Protein AF-A0A662VE24-F1 (afdb_monomer_lite)

Structure (mmCIF, N/CA/C/O backbone):
data_AF-A0A662VE24-F1
#
_entry.id   AF-A0A662VE24-F1
#
loop_
_atom_site.group_PDB
_atom_site.id
_atom_site.type_symbol
_atom_site.label_atom_id
_atom_site.label_alt_id
_atom_site.label_comp_id
_atom_site.label_asym_id
_atom_site.label_entity_id
_atom_site.label_seq_id
_atom_site.pdbx_PDB_ins_code
_atom_site.Cartn_x
_atom_site.Cartn_y
_atom_site.Cartn_z
_atom_site.occupancy
_atom_site.B_iso_or_equiv
_atom_site.auth_seq_id
_atom_site.auth_comp_id
_atom_site.auth_asym_id
_atom_site.auth_atom_id
_atom_site.pdbx_PDB_model_num
ATOM 1 N N . MET A 1 1 ? 1.573 -47.564 -3.928 1.00 60.94 1 MET A N 1
ATOM 2 C CA . MET A 1 1 ? 2.164 -46.253 -4.293 1.00 60.94 1 MET A CA 1
ATOM 3 C C . MET A 1 1 ? 3.132 -45.827 -3.195 1.00 60.94 1 MET A C 1
ATOM 5 O O . MET A 1 1 ? 2.788 -46.020 -2.030 1.00 60.94 1 MET A O 1
ATOM 9 N N . PRO A 1 2 ? 4.337 -45.314 -3.500 1.00 66.88 2 PRO A N 1
ATOM 10 C CA . PRO A 1 2 ? 5.289 -44.934 -2.460 1.00 66.88 2 PRO A CA 1
ATOM 11 C C . PRO A 1 2 ? 4.712 -43.759 -1.661 1.00 66.88 2 PRO A C 1
ATOM 13 O O . PRO A 1 2 ? 4.394 -42.716 -2.228 1.00 66.88 2 PRO A O 1
ATOM 16 N N . ARG A 1 3 ? 4.582 -43.920 -0.336 1.00 71.38 3 ARG A N 1
ATOM 17 C CA . ARG A 1 3 ? 3.991 -42.937 0.600 1.00 71.38 3 ARG A CA 1
ATOM 18 C C . ARG A 1 3 ? 4.562 -41.510 0.481 1.00 71.38 3 ARG A C 1
ATOM 20 O O . ARG A 1 3 ? 3.931 -40.569 0.941 1.00 71.38 3 ARG A O 1
ATOM 27 N N . LYS A 1 4 ? 5.722 -41.341 -0.162 1.00 80.44 4 LYS A N 1
ATOM 28 C CA . LYS A 1 4 ? 6.395 -40.055 -0.392 1.00 80.44 4 LYS A CA 1
ATOM 29 C C . LYS A 1 4 ? 5.818 -39.223 -1.548 1.00 80.44 4 LYS A C 1
ATOM 31 O O . LYS A 1 4 ? 6.033 -38.021 -1.554 1.00 80.44 4 LYS A O 1
ATOM 36 N N . ILE A 1 5 ? 5.107 -39.824 -2.507 1.00 89.69 5 ILE A N 1
ATOM 37 C CA . ILE A 1 5 ? 4.549 -39.114 -3.681 1.00 89.69 5 ILE A CA 1
ATOM 38 C C . ILE A 1 5 ? 3.153 -38.543 -3.411 1.00 89.69 5 ILE A C 1
ATOM 40 O O . ILE A 1 5 ? 2.764 -37.544 -4.008 1.00 89.69 5 ILE A O 1
ATOM 44 N N . LEU A 1 6 ? 2.416 -39.148 -2.479 1.00 87.25 6 LEU A N 1
ATOM 45 C CA . LEU A 1 6 ? 1.038 -38.771 -2.186 1.00 87.25 6 LEU A CA 1
ATOM 46 C C . LEU A 1 6 ? 0.886 -37.285 -1.773 1.00 87.25 6 LEU A C 1
ATOM 48 O O . LEU A 1 6 ? 0.012 -36.628 -2.333 1.00 87.25 6 LEU A O 1
ATOM 52 N N . PRO A 1 7 ? 1.752 -36.702 -0.912 1.00 90.31 7 PRO A N 1
ATOM 53 C CA . PRO A 1 7 ? 1.681 -35.275 -0.583 1.00 90.31 7 PRO A CA 1
ATOM 54 C C . PRO A 1 7 ? 1.886 -34.360 -1.797 1.00 90.31 7 PRO A C 1
ATOM 56 O O . PRO A 1 7 ? 1.199 -33.354 -1.928 1.00 90.31 7 PRO A O 1
ATOM 59 N N . TRP A 1 8 ? 2.786 -34.722 -2.716 1.00 91.50 8 TRP A N 1
ATOM 60 C CA . TRP A 1 8 ? 3.060 -33.924 -3.913 1.00 91.50 8 TRP A CA 1
ATOM 61 C C . TRP A 1 8 ? 1.890 -33.912 -4.888 1.00 91.50 8 TRP A C 1
ATOM 63 O O . TRP A 1 8 ? 1.631 -32.881 -5.488 1.00 91.50 8 TRP A O 1
ATOM 73 N N . ILE A 1 9 ? 1.149 -35.016 -5.011 1.00 93.19 9 ILE A N 1
ATOM 74 C CA . ILE A 1 9 ? -0.057 -35.072 -5.850 1.00 93.19 9 ILE A CA 1
ATOM 75 C C . ILE A 1 9 ? -1.154 -34.166 -5.278 1.00 93.19 9 ILE A C 1
ATOM 77 O O . ILE A 1 9 ? -1.804 -33.447 -6.032 1.00 93.19 9 ILE A O 1
ATOM 81 N N . PHE A 1 10 ? -1.330 -34.148 -3.953 1.00 93.12 10 PHE A N 1
ATOM 82 C CA . PHE A 1 10 ? -2.288 -33.248 -3.302 1.00 93.12 10 PHE A CA 1
ATOM 83 C C . PHE A 1 10 ? -1.869 -31.773 -3.377 1.00 93.12 10 PHE A C 1
ATOM 85 O O . PHE A 1 10 ? -2.725 -30.900 -3.493 1.00 93.12 10 PHE A O 1
ATOM 92 N N . LEU A 1 11 ? -0.565 -31.487 -3.350 1.00 94.94 11 LEU A N 1
ATOM 93 C CA . LEU A 1 11 ? -0.030 -30.132 -3.508 1.00 94.94 11 LEU A CA 1
ATOM 94 C C . LEU A 1 11 ? 0.031 -29.672 -4.970 1.00 94.94 11 LEU A C 1
ATOM 96 O O . LEU A 1 11 ? 0.005 -28.470 -5.219 1.00 94.94 11 LEU A O 1
ATOM 100 N N . ALA A 1 12 ? 0.101 -30.594 -5.934 1.00 95.06 12 ALA A N 1
ATOM 101 C CA . ALA A 1 12 ? 0.263 -30.294 -7.354 1.00 95.06 12 ALA A CA 1
ATOM 102 C C . ALA A 1 12 ? -0.729 -29.248 -7.898 1.00 95.06 12 ALA A C 1
ATOM 104 O O . ALA A 1 12 ? -0.253 -28.299 -8.520 1.00 95.06 12 ALA A O 1
ATOM 105 N N . PRO A 1 13 ? -2.058 -29.329 -7.663 1.00 95.12 13 PRO A N 1
ATOM 106 C CA . PRO A 1 13 ? -2.984 -28.316 -8.173 1.00 95.12 13 PRO A CA 1
ATOM 107 C C . PRO A 1 13 ? -2.734 -26.926 -7.568 1.00 95.12 13 PRO A C 1
ATOM 109 O O . PRO A 1 13 ? -2.766 -25.933 -8.291 1.00 95.12 13 PRO A O 1
ATOM 112 N N . LEU A 1 14 ? -2.410 -26.841 -6.273 1.00 96.06 14 LEU A N 1
ATOM 113 C CA . LEU A 1 14 ? -2.065 -25.575 -5.617 1.00 96.06 14 LEU A CA 1
ATOM 114 C C . LEU A 1 14 ? -0.764 -24.992 -6.182 1.00 96.06 14 LEU A C 1
ATOM 116 O O . LEU A 1 14 ? -0.716 -23.819 -6.548 1.00 96.06 14 LEU A O 1
ATOM 120 N N . LEU A 1 15 ? 0.286 -25.812 -6.276 1.00 95.88 15 LEU A N 1
ATOM 121 C CA . LEU A 1 15 ? 1.583 -25.395 -6.809 1.00 95.88 15 LEU A CA 1
ATOM 122 C C . LEU A 1 15 ? 1.472 -24.962 -8.270 1.00 95.88 15 LEU A C 1
ATOM 124 O O . LEU A 1 15 ? 2.090 -23.974 -8.655 1.00 95.88 15 LEU A O 1
ATOM 128 N N . PHE A 1 16 ? 0.651 -25.650 -9.062 1.00 96.44 16 PHE A N 1
ATOM 129 C CA . PHE A 1 16 ? 0.359 -25.264 -10.436 1.00 96.44 16 PHE A CA 1
ATOM 130 C C . PHE A 1 16 ? -0.297 -23.880 -10.507 1.00 96.44 16 PHE A C 1
ATOM 132 O O . PHE A 1 16 ? 0.141 -23.048 -11.296 1.00 96.44 16 PHE A O 1
ATOM 139 N N . MET A 1 17 ? -1.288 -23.590 -9.653 1.00 96.69 17 MET A N 1
ATOM 140 C CA . MET A 1 17 ? -1.915 -22.263 -9.614 1.00 96.69 17 MET A CA 1
ATOM 141 C C . MET A 1 17 ? -0.937 -21.166 -9.181 1.00 96.69 17 MET A C 1
ATOM 143 O O . MET A 1 17 ? -0.909 -20.105 -9.801 1.00 96.69 17 MET A O 1
ATOM 147 N N . ILE A 1 18 ? -0.111 -21.418 -8.160 1.00 96.31 18 ILE A N 1
ATOM 148 C CA . ILE A 1 18 ? 0.925 -20.470 -7.718 1.00 96.31 18 ILE A CA 1
ATOM 149 C C . ILE A 1 18 ? 1.933 -20.226 -8.846 1.00 96.31 18 ILE A C 1
ATOM 151 O O . ILE A 1 18 ? 2.308 -19.089 -9.126 1.00 96.31 18 ILE A O 1
ATOM 155 N N . LEU A 1 19 ? 2.361 -21.279 -9.536 1.00 96.69 19 LEU A N 1
ATOM 156 C CA . LEU A 1 19 ? 3.290 -21.143 -10.646 1.00 96.69 19 LEU A CA 1
ATOM 157 C C . LEU A 1 19 ? 2.673 -20.305 -11.773 1.00 96.69 19 LEU A C 1
ATOM 159 O O . LEU A 1 19 ? 3.270 -19.320 -12.199 1.00 96.69 19 LEU A O 1
ATOM 163 N N . LEU A 1 20 ? 1.465 -20.662 -12.212 1.00 96.19 20 LEU A N 1
ATOM 164 C CA . LEU A 1 20 ? 0.817 -20.074 -13.381 1.00 96.19 20 LEU A CA 1
ATOM 165 C C . LEU A 1 20 ? 0.349 -18.630 -13.156 1.00 96.19 20 LEU A C 1
ATOM 167 O O . LEU A 1 20 ? 0.507 -17.799 -14.044 1.00 96.19 20 LEU A O 1
ATOM 171 N N . PHE A 1 21 ? -0.227 -18.321 -11.992 1.00 96.00 21 PHE A N 1
ATOM 172 C CA . PHE A 1 21 ? -0.862 -17.021 -11.738 1.00 96.00 21 PHE A CA 1
ATOM 173 C C . PHE A 1 21 ? -0.055 -16.089 -10.836 1.00 96.00 21 PHE A C 1
ATOM 175 O O . PHE A 1 21 ? -0.398 -14.915 -10.730 1.00 96.00 21 PHE A O 1
ATOM 182 N N . TRP A 1 22 ? 1.001 -16.576 -10.185 1.00 94.50 22 TRP A N 1
ATOM 183 C CA . TRP A 1 22 ? 1.867 -15.748 -9.344 1.00 94.50 22 TRP A CA 1
ATOM 184 C C . TRP A 1 22 ? 3.281 -15.665 -9.910 1.00 94.50 22 TRP A C 1
ATOM 186 O O . TRP A 1 22 ? 3.748 -14.575 -10.234 1.00 94.50 22 TRP A O 1
ATOM 196 N N . LEU A 1 23 ? 3.957 -16.801 -10.087 1.00 96.12 23 LEU A N 1
ATOM 197 C CA . LEU A 1 23 ? 5.364 -16.799 -10.494 1.00 96.12 23 LEU A CA 1
ATOM 198 C C . LEU A 1 23 ? 5.558 -16.414 -11.961 1.00 96.12 23 LEU A C 1
ATOM 200 O O . LEU A 1 23 ? 6.458 -15.634 -12.258 1.00 96.12 23 LEU A O 1
ATOM 204 N N . VAL A 1 24 ? 4.716 -16.911 -12.870 1.00 94.88 24 VAL A N 1
ATOM 205 C CA . VAL A 1 24 ? 4.797 -16.55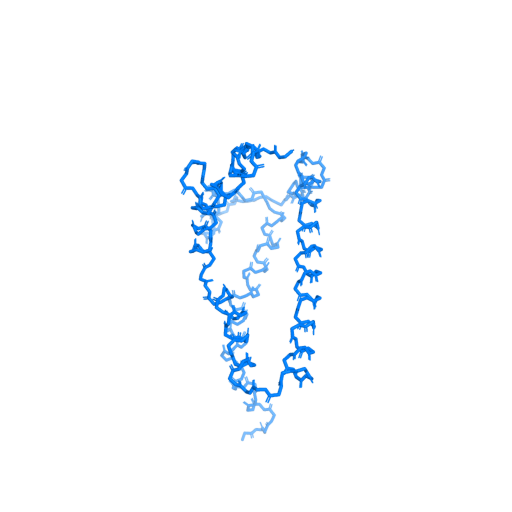8 -14.295 1.00 94.88 24 VAL A CA 1
ATOM 206 C C . VAL A 1 24 ? 4.588 -15.052 -14.515 1.00 94.88 24 VAL A C 1
ATOM 208 O O . VAL A 1 24 ? 5.443 -14.452 -15.166 1.00 94.88 24 VAL A O 1
ATOM 211 N N . PRO A 1 25 ? 3.556 -14.388 -13.950 1.00 94.06 25 PRO A N 1
ATOM 212 C CA . PRO A 1 25 ? 3.415 -12.937 -14.068 1.00 94.06 25 PRO A CA 1
ATOM 213 C C . PRO A 1 25 ? 4.593 -12.159 -13.485 1.00 94.06 25 PRO A C 1
ATOM 215 O O . PRO A 1 25 ? 5.031 -11.194 -14.100 1.00 94.06 25 PRO A O 1
ATOM 218 N N . VAL A 1 26 ? 5.149 -12.584 -12.345 1.00 95.62 26 VAL A N 1
ATOM 219 C CA . VAL A 1 26 ? 6.337 -11.941 -11.754 1.00 95.62 26 VAL A CA 1
ATOM 220 C C . VAL A 1 26 ? 7.568 -12.118 -12.646 1.00 95.62 26 VAL A C 1
ATOM 222 O O . VAL A 1 26 ? 8.315 -11.172 -12.872 1.00 95.62 26 VAL A O 1
ATOM 225 N N . GLY A 1 27 ? 7.779 -13.309 -13.204 1.00 94.38 27 GLY A N 1
ATOM 226 C CA . GLY A 1 27 ? 8.855 -13.541 -14.166 1.00 94.38 27 GLY A CA 1
ATOM 227 C C . GLY A 1 27 ? 8.694 -12.678 -15.420 1.00 94.38 27 GLY A C 1
ATOM 228 O O . GLY A 1 27 ? 9.666 -12.098 -15.900 1.00 94.38 27 GLY A O 1
ATOM 229 N N . LEU A 1 28 ? 7.458 -12.530 -15.907 1.00 90.69 28 LEU A N 1
ATOM 230 C CA . LEU A 1 28 ? 7.130 -11.670 -17.039 1.00 90.69 28 LEU A CA 1
ATOM 231 C C . LEU A 1 28 ? 7.399 -10.193 -16.726 1.00 90.69 28 LEU A C 1
ATOM 233 O O . LEU A 1 28 ? 7.994 -9.512 -17.551 1.00 90.69 28 LEU A O 1
ATOM 237 N N . THR A 1 29 ? 7.004 -9.681 -15.557 1.00 91.00 29 THR A N 1
ATOM 238 C CA . THR A 1 29 ? 7.258 -8.276 -15.195 1.00 91.00 29 THR A CA 1
ATOM 239 C C . THR A 1 29 ? 8.747 -7.991 -15.054 1.00 91.00 29 THR A C 1
ATOM 241 O O . THR A 1 29 ? 9.216 -6.960 -15.533 1.00 91.00 29 THR A O 1
ATOM 244 N N . VAL A 1 30 ? 9.507 -8.923 -14.473 1.00 92.44 30 VAL A N 1
ATOM 245 C CA . VAL A 1 30 ? 10.971 -8.839 -14.415 1.00 92.44 30 VAL A CA 1
ATOM 246 C C . VAL A 1 30 ? 11.545 -8.817 -15.827 1.00 92.44 30 VAL A C 1
ATOM 248 O O . VAL A 1 30 ? 12.310 -7.914 -16.144 1.00 92.44 30 VAL A O 1
ATOM 251 N N . PHE A 1 31 ? 11.141 -9.739 -16.703 1.00 90.94 31 PHE A N 1
ATOM 252 C CA . PHE A 1 31 ? 11.591 -9.759 -18.096 1.00 90.94 31 PHE A CA 1
ATOM 253 C C . PHE A 1 31 ? 11.287 -8.440 -18.817 1.00 90.94 31 PHE A C 1
ATOM 255 O O . PHE A 1 31 ? 12.184 -7.833 -19.398 1.00 90.94 31 PHE A O 1
ATOM 262 N N . LEU A 1 32 ? 10.046 -7.957 -18.717 1.00 89.38 32 LEU A N 1
ATOM 263 C CA . LEU A 1 32 ? 9.603 -6.724 -19.362 1.00 89.38 32 LEU A CA 1
ATOM 264 C C . LEU A 1 32 ? 10.344 -5.491 -18.837 1.00 89.38 32 LEU A C 1
ATOM 266 O O . LEU A 1 32 ? 10.572 -4.562 -19.608 1.00 89.38 32 LEU A O 1
ATOM 270 N N . SER A 1 33 ? 10.777 -5.486 -17.572 1.00 90.06 33 SER A N 1
ATOM 271 C CA . SER A 1 33 ? 11.557 -4.375 -17.011 1.00 90.06 33 SER A CA 1
ATOM 272 C C . SER A 1 33 ? 12.888 -4.139 -17.740 1.00 90.06 33 SER A C 1
ATOM 274 O O . SER A 1 33 ? 13.351 -3.000 -17.800 1.00 90.06 33 SER A O 1
ATOM 276 N N . PHE A 1 34 ? 13.453 -5.178 -18.368 1.00 91.50 34 PHE A N 1
ATOM 277 C CA . PHE A 1 34 ? 14.654 -5.101 -19.207 1.00 91.50 34 PHE A CA 1
ATOM 278 C C . PHE A 1 34 ? 14.348 -4.839 -20.690 1.00 91.50 34 PHE A C 1
ATOM 280 O O . PHE A 1 34 ? 15.225 -5.012 -21.535 1.00 91.50 34 PHE A O 1
ATOM 287 N N . THR A 1 35 ? 13.116 -4.457 -21.038 1.00 89.69 35 THR A N 1
ATOM 288 C CA . THR A 1 35 ? 12.689 -4.216 -22.426 1.00 89.69 35 THR A CA 1
ATOM 289 C C . THR A 1 35 ? 12.026 -2.851 -22.602 1.00 89.69 35 THR A C 1
ATOM 291 O O . THR A 1 35 ? 11.528 -2.263 -21.647 1.00 89.69 35 THR A O 1
ATOM 294 N N . ASP A 1 36 ? 11.977 -2.348 -23.834 1.00 87.38 36 ASP A N 1
ATOM 295 C CA . ASP A 1 36 ? 11.310 -1.088 -24.210 1.00 87.38 36 ASP A CA 1
ATOM 296 C C . ASP A 1 36 ? 9.807 -1.256 -24.535 1.00 87.38 36 ASP A C 1
ATOM 298 O O . ASP A 1 36 ? 9.201 -0.447 -25.251 1.00 87.38 36 ASP A O 1
ATOM 302 N N . VAL A 1 37 ? 9.173 -2.313 -24.011 1.00 84.62 37 VAL A N 1
ATOM 303 C CA . VAL A 1 37 ? 7.776 -2.641 -24.316 1.00 84.62 37 VAL A CA 1
ATOM 304 C C . VAL A 1 37 ? 6.837 -1.556 -23.793 1.00 84.62 37 VAL A C 1
ATOM 306 O O . VAL A 1 37 ? 6.577 -1.421 -22.602 1.00 84.62 37 VAL A O 1
ATOM 309 N N . THR A 1 38 ? 6.252 -0.809 -24.726 1.00 82.44 38 THR A N 1
ATOM 310 C CA . THR A 1 38 ? 5.148 0.118 -24.452 1.00 82.44 38 THR A CA 1
ATOM 311 C C . THR A 1 38 ? 3.805 -0.606 -24.564 1.00 82.44 38 THR A C 1
ATOM 313 O O . THR A 1 38 ? 3.683 -1.568 -25.322 1.00 82.44 38 THR A O 1
ATOM 316 N N . TYR A 1 39 ? 2.752 -0.090 -23.919 1.00 78.06 39 TYR A N 1
ATOM 317 C CA . TYR A 1 39 ? 1.374 -0.603 -24.035 1.00 78.06 39 TYR A CA 1
ATOM 318 C C . TYR A 1 39 ? 0.944 -0.909 -25.485 1.00 78.06 39 TYR A C 1
ATOM 320 O O . TYR A 1 39 ? 0.361 -1.953 -25.764 1.00 78.06 39 TYR A O 1
ATOM 328 N N . LYS A 1 40 ? 1.307 -0.036 -26.437 1.00 77.00 40 LYS A N 1
ATOM 329 C CA . LYS A 1 40 ? 0.983 -0.192 -27.868 1.00 77.00 40 LYS A CA 1
ATOM 330 C C . LYS A 1 40 ? 1.641 -1.415 -28.522 1.00 77.00 40 LYS A C 1
ATOM 332 O O . LYS A 1 40 ? 1.076 -1.989 -29.448 1.00 77.00 40 LYS A O 1
ATOM 337 N N . ASN A 1 41 ? 2.819 -1.812 -28.044 1.00 78.12 41 ASN A N 1
ATOM 338 C CA . ASN A 1 41 ? 3.592 -2.928 -28.588 1.00 78.12 41 ASN A CA 1
ATOM 339 C C . ASN A 1 41 ? 3.460 -4.199 -27.738 1.00 78.12 41 ASN A C 1
ATOM 341 O O . ASN A 1 41 ? 3.763 -5.282 -28.229 1.00 78.12 41 ASN A O 1
ATOM 345 N N . PHE A 1 42 ? 2.928 -4.096 -26.515 1.00 81.00 42 PHE A N 1
ATOM 346 C CA . PHE A 1 42 ? 2.669 -5.235 -25.634 1.00 81.00 42 PHE A CA 1
ATOM 347 C C . PHE A 1 42 ? 1.771 -6.287 -26.296 1.00 81.00 42 PHE A C 1
ATOM 349 O O . PHE A 1 42 ? 2.064 -7.476 -26.246 1.00 81.00 42 PHE A O 1
ATOM 356 N N . VAL A 1 43 ? 0.720 -5.858 -27.003 1.00 80.56 43 VAL A N 1
ATOM 357 C CA . VAL A 1 43 ? -0.163 -6.784 -27.732 1.00 80.56 43 VAL A CA 1
ATOM 358 C C . VAL A 1 43 ? 0.605 -7.532 -28.826 1.00 80.56 43 VAL A C 1
ATOM 360 O O . VAL A 1 43 ? 0.420 -8.734 -28.982 1.00 80.56 43 VAL A O 1
ATOM 363 N N . LYS A 1 44 ? 1.511 -6.864 -29.551 1.00 80.25 44 LYS A N 1
ATOM 364 C CA . LYS A 1 44 ? 2.345 -7.500 -30.587 1.00 80.25 44 LYS A CA 1
ATOM 365 C C . LYS A 1 44 ? 3.350 -8.488 -29.990 1.00 80.25 44 LYS A C 1
ATOM 367 O O . LYS A 1 44 ? 3.586 -9.535 -30.582 1.00 80.25 44 LYS A O 1
ATOM 372 N N . PHE A 1 45 ? 3.885 -8.175 -28.811 1.00 80.69 45 PHE A N 1
ATOM 373 C CA . PHE A 1 45 ? 4.744 -9.071 -28.038 1.00 80.69 45 PHE A CA 1
ATOM 374 C C . PHE A 1 45 ? 4.002 -10.348 -27.614 1.00 80.69 45 PHE A C 1
ATOM 376 O O . PHE A 1 45 ? 4.487 -11.445 -27.870 1.00 80.69 45 PHE A O 1
ATOM 383 N N . VAL A 1 46 ? 2.789 -10.223 -27.060 1.00 81.38 46 VAL A N 1
ATOM 384 C CA . VAL A 1 46 ? 1.967 -11.382 -26.656 1.00 81.38 46 VAL A CA 1
ATOM 385 C C . VAL A 1 46 ? 1.606 -12.274 -27.850 1.00 81.38 46 VAL A C 1
ATOM 387 O O . VAL A 1 46 ? 1.545 -13.491 -27.708 1.00 81.38 46 VAL A O 1
ATOM 390 N N . HIS A 1 47 ? 1.413 -11.687 -29.033 1.00 81.44 47 HIS A N 1
ATOM 391 C CA . HIS A 1 47 ? 1.124 -12.426 -30.268 1.00 81.44 47 HIS A CA 1
ATOM 392 C C . HIS A 1 47 ? 2.380 -12.942 -31.001 1.00 81.44 47 HIS A C 1
ATOM 394 O O . HIS A 1 47 ? 2.251 -13.491 -32.091 1.00 81.44 47 HIS A O 1
ATOM 400 N N . GLY A 1 48 ? 3.582 -12.785 -30.432 1.00 76.12 48 GLY A N 1
ATOM 401 C CA . GLY A 1 48 ? 4.813 -13.369 -30.978 1.00 76.12 48 GLY A CA 1
ATOM 402 C C . GLY A 1 48 ? 5.358 -12.687 -32.236 1.00 76.12 48 GLY A C 1
ATOM 403 O O . GLY A 1 48 ? 6.062 -13.321 -33.015 1.00 76.12 48 GLY A O 1
ATOM 404 N N . VAL A 1 49 ? 5.040 -11.409 -32.463 1.00 77.19 49 VAL A N 1
ATOM 405 C CA . VAL A 1 49 ? 5.546 -10.666 -33.627 1.00 77.19 49 VAL A CA 1
ATOM 406 C C . VAL A 1 49 ? 7.034 -10.339 -33.437 1.00 77.19 49 VAL A C 1
ATOM 408 O O . VAL A 1 49 ? 7.413 -9.691 -32.453 1.00 77.19 49 VAL A O 1
ATOM 411 N N . GLU A 1 50 ? 7.873 -10.764 -34.386 1.00 67.44 50 GLU A N 1
ATOM 412 C CA . GLU A 1 50 ? 9.313 -10.477 -34.401 1.00 67.44 50 GLU A CA 1
ATOM 413 C C . GLU A 1 50 ? 9.587 -8.961 -34.457 1.00 67.44 50 GLU A C 1
ATOM 415 O O . GLU A 1 50 ? 8.907 -8.209 -35.155 1.00 67.44 50 GLU A O 1
ATOM 420 N N . GLY A 1 51 ? 10.575 -8.493 -33.684 1.00 69.94 51 GLY A N 1
ATOM 421 C CA . GLY A 1 51 ? 10.918 -7.066 -33.581 1.00 69.94 51 GLY A CA 1
ATOM 422 C C . GLY A 1 51 ? 9.990 -6.232 -32.685 1.00 69.94 51 GLY A C 1
ATOM 423 O O . GLY A 1 51 ? 10.006 -5.005 -32.761 1.00 69.94 51 GLY A O 1
ATOM 424 N N . SER A 1 52 ? 9.175 -6.867 -31.837 1.00 72.69 52 SER A N 1
ATOM 425 C CA . SER A 1 52 ? 8.236 -6.178 -30.934 1.00 72.69 52 SER A CA 1
ATOM 426 C C . SER A 1 52 ? 8.887 -5.456 -29.746 1.00 72.69 52 SER A C 1
ATOM 428 O O . SER A 1 52 ? 8.237 -4.589 -29.158 1.00 72.69 52 SER A O 1
ATOM 430 N N . PHE A 1 53 ? 10.138 -5.782 -29.403 1.00 79.56 53 PHE A N 1
ATOM 431 C CA . PHE A 1 53 ? 10.869 -5.189 -28.281 1.00 79.56 53 PHE A CA 1
ATOM 432 C C . PHE A 1 53 ? 12.390 -5.220 -28.478 1.00 79.56 53 PHE A C 1
ATOM 434 O O . PHE A 1 53 ? 12.926 -6.001 -29.267 1.00 79.56 53 PHE A O 1
ATOM 441 N N . ARG A 1 54 ? 13.088 -4.383 -27.713 1.00 85.31 54 ARG A N 1
ATOM 442 C CA . ARG A 1 54 ? 14.545 -4.310 -27.592 1.00 85.31 54 ARG A CA 1
ATOM 443 C C . ARG A 1 54 ? 14.932 -4.392 -26.122 1.00 85.31 54 ARG A C 1
ATOM 445 O O . ARG A 1 54 ? 14.244 -3.842 -25.265 1.00 85.31 54 ARG A O 1
ATOM 452 N N . TYR A 1 55 ? 16.055 -5.047 -25.835 1.00 87.25 55 TYR A N 1
ATOM 453 C CA . TYR A 1 55 ? 16.616 -5.052 -24.487 1.00 87.25 55 TYR A CA 1
ATOM 454 C C . TYR A 1 55 ? 17.186 -3.675 -24.148 1.00 87.25 55 TYR A C 1
ATOM 456 O O . TYR A 1 55 ? 17.998 -3.138 -24.904 1.00 87.25 55 TYR A O 1
ATOM 464 N N . THR A 1 56 ? 16.769 -3.112 -23.017 1.00 88.00 56 THR A N 1
ATOM 465 C CA . THR A 1 56 ? 17.262 -1.828 -22.521 1.00 88.00 56 THR A CA 1
ATOM 466 C C . THR A 1 56 ? 17.307 -1.788 -20.994 1.00 88.00 56 THR A C 1
ATOM 468 O O . THR A 1 56 ? 16.562 -2.479 -20.302 1.00 88.00 56 THR A O 1
ATOM 471 N N . LEU A 1 57 ? 18.191 -0.941 -20.471 1.00 89.25 57 LEU A N 1
ATOM 472 C CA . LEU A 1 57 ? 18.281 -0.570 -19.056 1.00 89.25 57 LEU A CA 1
ATOM 473 C C . LEU A 1 57 ? 17.701 0.832 -18.797 1.00 89.25 57 LEU A C 1
ATOM 475 O O . LEU A 1 57 ? 17.769 1.329 -17.671 1.00 89.25 57 LEU A O 1
ATOM 479 N N . ASP A 1 58 ? 17.114 1.466 -19.817 1.00 88.12 58 ASP A N 1
ATOM 480 C CA . ASP A 1 58 ? 16.578 2.827 -19.728 1.00 88.12 58 ASP A CA 1
ATOM 481 C C . ASP A 1 58 ? 15.480 2.945 -18.667 1.00 88.12 58 ASP A C 1
ATOM 483 O O . ASP A 1 58 ? 15.433 3.942 -17.954 1.00 88.12 58 ASP A O 1
ATOM 487 N N . ASN A 1 59 ? 14.660 1.906 -18.473 1.00 87.94 59 ASN A N 1
ATOM 488 C CA . ASN A 1 59 ? 13.641 1.876 -17.417 1.00 87.94 59 ASN A CA 1
ATOM 489 C C . ASN A 1 59 ? 14.255 2.082 -16.024 1.00 87.94 59 ASN A C 1
ATOM 491 O O . ASN A 1 59 ? 13.775 2.902 -15.244 1.00 87.94 59 ASN A O 1
ATOM 495 N N . PHE A 1 60 ? 15.356 1.389 -15.724 1.00 89.19 60 PHE A N 1
ATOM 496 C CA . PHE A 1 60 ? 16.053 1.528 -14.445 1.00 89.19 60 PHE A CA 1
ATOM 497 C C . PHE A 1 60 ? 16.737 2.888 -14.321 1.00 89.19 60 PHE A C 1
ATOM 499 O O . PHE A 1 60 ? 16.684 3.506 -13.260 1.00 89.19 60 PHE A O 1
ATOM 506 N N . ARG A 1 61 ? 17.344 3.386 -15.406 1.00 88.56 61 ARG A N 1
ATOM 507 C CA . ARG A 1 61 ? 17.980 4.710 -15.422 1.00 88.56 61 ARG A CA 1
ATOM 508 C C . ARG A 1 61 ? 16.965 5.830 -15.184 1.00 88.56 61 ARG A C 1
ATOM 510 O O . ARG A 1 61 ? 17.244 6.746 -14.413 1.00 88.56 61 ARG A O 1
ATOM 517 N N . ASN A 1 62 ? 15.789 5.729 -15.797 1.00 86.81 62 ASN A N 1
ATOM 518 C CA . ASN A 1 62 ? 14.704 6.689 -15.631 1.00 86.81 62 ASN A CA 1
ATOM 519 C C . ASN A 1 62 ? 14.197 6.706 -14.185 1.00 86.81 62 ASN A C 1
ATOM 521 O O . ASN A 1 62 ? 14.069 7.779 -13.606 1.00 86.81 62 ASN A O 1
ATOM 525 N N . VAL A 1 63 ? 14.005 5.537 -13.568 1.00 86.81 63 VAL A N 1
ATOM 526 C CA . VAL A 1 63 ? 13.564 5.442 -12.166 1.00 86.81 63 VAL A CA 1
ATOM 527 C C . VAL A 1 63 ? 14.631 5.941 -11.186 1.00 86.81 63 VAL A C 1
ATOM 529 O O . VAL A 1 63 ? 14.302 6.624 -10.223 1.00 86.81 63 VAL A O 1
ATOM 532 N N . LEU A 1 64 ? 15.906 5.610 -11.403 1.00 85.38 64 LEU A N 1
ATOM 533 C CA . LEU A 1 64 ? 16.974 5.925 -10.446 1.00 85.38 64 LEU A CA 1
ATOM 534 C C . LEU A 1 64 ? 17.515 7.355 -10.559 1.00 85.38 64 LEU A C 1
ATOM 536 O O . LEU A 1 64 ? 18.079 7.856 -9.589 1.00 85.38 64 LEU A O 1
ATOM 540 N N . GLY A 1 65 ? 17.382 8.012 -11.713 1.00 80.56 65 GLY A N 1
ATOM 541 C CA . GLY A 1 65 ? 17.932 9.360 -11.894 1.00 80.56 65 GLY A CA 1
ATOM 542 C C . GLY A 1 65 ? 17.279 10.224 -12.969 1.00 80.56 65 GLY A C 1
ATOM 543 O O . GLY A 1 65 ? 17.728 11.350 -13.163 1.00 80.56 65 GLY A O 1
ATOM 544 N N . GLY A 1 66 ? 16.265 9.727 -13.679 1.00 79.56 66 GLY A N 1
ATOM 545 C CA . GLY A 1 66 ? 15.559 10.497 -14.707 1.00 79.56 66 GLY A CA 1
ATOM 546 C C . GLY A 1 66 ? 14.305 11.206 -14.198 1.00 79.56 66 GLY A C 1
ATOM 547 O O . GLY A 1 66 ? 13.977 12.279 -14.697 1.00 79.56 66 GLY A O 1
ATOM 548 N N . ASP A 1 67 ? 13.612 10.630 -13.215 1.00 85.62 67 ASP A N 1
ATOM 549 C CA . ASP A 1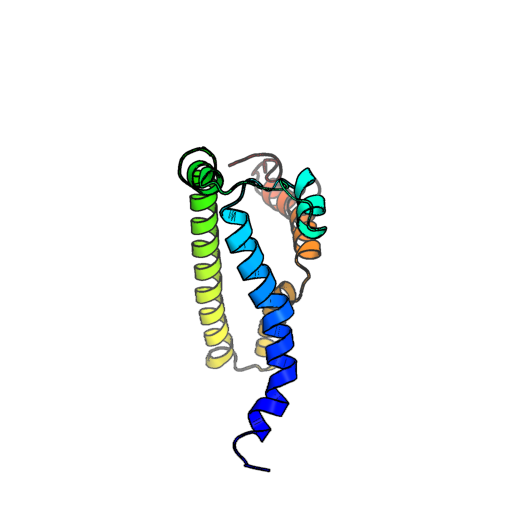 67 ? 12.327 11.137 -12.737 1.00 85.62 67 ASP A CA 1
ATOM 550 C C . ASP A 1 67 ? 12.478 11.945 -11.425 1.00 85.62 67 ASP A C 1
ATOM 552 O O . ASP A 1 67 ? 12.831 11.378 -10.382 1.00 85.62 67 ASP A O 1
ATOM 556 N N . PRO A 1 68 ? 12.201 13.266 -11.443 1.00 87.69 68 PRO A N 1
ATOM 557 C CA . PRO A 1 68 ? 12.333 14.128 -10.270 1.00 87.69 68 PRO A CA 1
ATOM 558 C C . PRO A 1 68 ? 11.316 13.820 -9.160 1.00 87.69 68 PRO A C 1
ATOM 560 O O . PRO A 1 68 ? 11.528 14.237 -8.022 1.00 87.69 68 PRO A O 1
ATOM 563 N N . TYR A 1 69 ? 10.232 13.095 -9.450 1.00 89.19 69 TYR A N 1
ATOM 564 C CA . TYR A 1 69 ? 9.193 12.774 -8.470 1.00 89.19 69 TYR A CA 1
ATOM 565 C C . TYR A 1 69 ? 9.524 11.541 -7.627 1.00 89.19 69 TYR A C 1
ATOM 567 O O . TYR A 1 69 ? 8.983 11.390 -6.531 1.00 89.19 69 TYR A O 1
ATOM 575 N N . ILE A 1 70 ? 10.425 10.666 -8.085 1.00 90.81 70 ILE A N 1
ATOM 576 C CA . ILE A 1 70 ? 10.744 9.406 -7.393 1.00 90.81 70 ILE A CA 1
ATOM 577 C C . ILE A 1 70 ? 11.213 9.624 -5.945 1.00 90.81 70 ILE A C 1
ATOM 579 O O . ILE A 1 70 ? 10.696 8.935 -5.061 1.00 90.81 70 ILE A O 1
ATOM 583 N N . PRO A 1 71 ? 12.111 10.581 -5.633 1.00 90.00 71 PRO A N 1
ATOM 584 C CA . PRO A 1 71 ? 12.503 10.846 -4.249 1.00 90.00 71 PRO A CA 1
ATOM 585 C C . PRO A 1 71 ? 11.340 11.330 -3.369 1.00 90.00 71 PRO A C 1
ATOM 587 O O . PRO A 1 71 ? 11.232 10.919 -2.212 1.00 90.00 71 PRO A O 1
ATOM 590 N N . GLU A 1 72 ? 10.450 12.175 -3.906 1.00 90.94 72 GLU A N 1
ATOM 591 C CA . GLU A 1 72 ? 9.261 12.663 -3.190 1.00 90.94 72 GLU A CA 1
ATOM 592 C C . GLU A 1 72 ? 8.297 11.503 -2.904 1.00 90.94 72 GLU A C 1
ATOM 594 O O . GLU A 1 72 ? 7.890 11.304 -1.758 1.00 90.94 72 GLU A O 1
ATOM 599 N N . ILE A 1 73 ? 8.011 10.674 -3.912 1.00 92.12 73 ILE A N 1
ATOM 600 C CA . ILE A 1 73 ? 7.158 9.485 -3.788 1.00 92.12 73 ILE A CA 1
ATOM 601 C C . ILE A 1 73 ? 7.749 8.497 -2.778 1.00 92.12 73 ILE A C 1
ATOM 603 O O . ILE A 1 73 ? 7.022 7.984 -1.925 1.00 92.12 73 ILE A O 1
ATOM 607 N N . ALA A 1 74 ? 9.059 8.246 -2.823 1.00 92.38 74 ALA A N 1
ATOM 608 C CA . ALA A 1 74 ? 9.736 7.359 -1.881 1.00 92.38 74 ALA A CA 1
ATOM 609 C C . ALA A 1 74 ? 9.625 7.880 -0.442 1.00 92.38 74 ALA A C 1
ATOM 611 O O . ALA A 1 74 ? 9.300 7.113 0.465 1.00 92.38 74 ALA A O 1
ATOM 612 N N . LYS A 1 75 ? 9.815 9.189 -0.226 1.00 94.19 75 LYS A N 1
ATOM 613 C CA . LYS A 1 75 ? 9.650 9.822 1.090 1.00 94.19 75 LYS A CA 1
ATOM 614 C C . LYS A 1 75 ? 8.217 9.695 1.604 1.00 94.19 75 LYS A C 1
ATOM 616 O O . LYS A 1 75 ? 8.025 9.299 2.751 1.00 94.19 75 LYS A O 1
ATOM 621 N N . ILE A 1 76 ? 7.221 10.000 0.769 1.00 94.12 76 ILE A N 1
ATOM 622 C CA . ILE A 1 76 ? 5.800 9.871 1.125 1.00 94.12 76 ILE A CA 1
ATOM 623 C C . ILE A 1 76 ? 5.467 8.413 1.452 1.00 94.12 76 ILE A C 1
ATOM 625 O O . ILE A 1 76 ? 4.814 8.145 2.455 1.00 94.12 76 ILE A O 1
ATOM 629 N N . THR A 1 77 ? 5.962 7.467 0.655 1.00 95.06 77 THR A N 1
ATOM 630 C CA . THR A 1 77 ? 5.736 6.031 0.858 1.00 95.06 77 THR A CA 1
ATOM 631 C C . THR A 1 77 ? 6.362 5.545 2.163 1.00 95.06 77 THR A C 1
ATOM 633 O O . THR A 1 77 ? 5.708 4.844 2.931 1.00 95.06 77 THR A O 1
ATOM 636 N N . LEU A 1 78 ? 7.603 5.941 2.459 1.00 96.56 78 LEU A N 1
ATOM 637 C CA . LEU A 1 78 ? 8.279 5.591 3.711 1.00 96.56 78 LEU A CA 1
ATOM 638 C C . LEU A 1 78 ? 7.579 6.199 4.926 1.00 96.56 78 LEU A C 1
ATOM 640 O O . LEU A 1 78 ? 7.388 5.503 5.922 1.00 96.56 78 LEU A O 1
ATOM 644 N N . LEU A 1 79 ? 7.160 7.465 4.836 1.00 96.12 79 LEU A N 1
ATOM 645 C CA . LEU A 1 79 ? 6.374 8.117 5.881 1.00 96.12 79 LEU A CA 1
ATOM 646 C C . LEU A 1 79 ? 5.052 7.375 6.098 1.00 96.12 79 LEU A C 1
ATOM 648 O O . LEU A 1 79 ? 4.724 7.030 7.227 1.00 96.12 79 LEU A O 1
ATOM 652 N N . TYR A 1 80 ? 4.331 7.069 5.020 1.00 94.69 80 TYR A N 1
ATOM 653 C CA . TYR A 1 80 ? 3.079 6.324 5.070 1.00 94.69 80 TYR A CA 1
ATOM 654 C C . TYR A 1 80 ? 3.264 4.956 5.736 1.00 94.69 80 TYR A C 1
ATOM 656 O O . TYR A 1 80 ? 2.568 4.652 6.703 1.00 94.69 80 TYR A O 1
ATOM 664 N N . ILE A 1 81 ? 4.235 4.154 5.284 1.00 96.56 81 ILE A N 1
ATOM 665 C CA . ILE A 1 81 ? 4.530 2.837 5.865 1.00 96.56 81 ILE A CA 1
ATOM 666 C C . ILE A 1 81 ? 4.896 2.977 7.343 1.00 96.56 81 ILE A C 1
ATOM 668 O O . ILE A 1 81 ? 4.330 2.272 8.176 1.00 96.56 81 ILE A O 1
ATOM 672 N N . GLY A 1 82 ? 5.806 3.894 7.682 1.00 96.38 82 GLY A N 1
ATOM 673 C CA . GLY A 1 82 ? 6.268 4.093 9.052 1.00 96.38 82 GLY A CA 1
ATOM 674 C C . GLY A 1 82 ? 5.139 4.511 9.993 1.00 96.38 82 GLY A C 1
ATOM 675 O O . GLY A 1 82 ? 4.968 3.915 11.059 1.00 96.38 82 GLY A O 1
ATOM 676 N N . THR A 1 83 ? 4.325 5.488 9.589 1.00 95.12 83 THR A N 1
ATOM 677 C CA . THR A 1 83 ? 3.200 5.991 10.384 1.00 95.12 83 THR A CA 1
ATOM 678 C C . THR A 1 83 ? 2.107 4.937 10.525 1.00 95.12 83 THR A C 1
ATOM 680 O O . THR A 1 83 ? 1.681 4.649 11.643 1.00 95.12 83 THR A O 1
ATOM 683 N N . VAL A 1 84 ? 1.679 4.313 9.423 1.00 93.94 84 VAL A N 1
ATOM 684 C CA . VAL A 1 84 ? 0.611 3.303 9.444 1.00 93.94 84 VAL A CA 1
ATOM 685 C C . VAL A 1 84 ? 1.029 2.089 10.263 1.00 93.94 84 VAL A C 1
ATOM 687 O O . VAL A 1 84 ? 0.234 1.616 11.078 1.00 93.94 84 VAL A O 1
ATOM 690 N N . LEU A 1 85 ? 2.258 1.596 10.092 1.00 95.19 85 LEU A N 1
ATOM 691 C CA . LEU A 1 85 ? 2.762 0.454 10.852 1.00 95.19 85 LEU A CA 1
ATOM 692 C C . LEU A 1 85 ? 2.853 0.777 12.343 1.00 95.19 85 LEU A C 1
ATOM 694 O O . LEU A 1 85 ? 2.375 -0.012 13.155 1.00 95.19 85 LEU A O 1
ATOM 698 N N . SER A 1 86 ? 3.402 1.941 12.699 1.00 94.69 86 SER A N 1
ATOM 699 C CA . SER A 1 86 ? 3.510 2.371 14.097 1.00 94.69 86 SER A CA 1
ATOM 700 C C . SER A 1 86 ? 2.132 2.462 14.746 1.00 94.69 86 SER A C 1
ATOM 702 O O . SER A 1 86 ? 1.892 1.819 15.765 1.00 94.69 86 SER A O 1
ATOM 704 N N . ILE A 1 87 ? 1.191 3.182 14.125 1.00 92.94 87 ILE A N 1
ATOM 705 C CA . ILE A 1 87 ? -0.174 3.320 14.649 1.00 92.94 87 ILE A CA 1
ATOM 706 C C . ILE A 1 87 ? -0.829 1.944 14.797 1.00 92.94 87 ILE A C 1
ATOM 708 O O . ILE A 1 87 ? -1.379 1.650 15.854 1.00 92.94 87 ILE A O 1
ATOM 712 N N . ASN A 1 88 ? -0.743 1.074 13.784 1.00 91.62 88 ASN A N 1
ATOM 713 C CA . ASN A 1 88 ? -1.343 -0.260 13.853 1.00 91.62 88 ASN A CA 1
ATOM 714 C C . ASN A 1 88 ? -0.725 -1.122 14.954 1.00 91.62 88 ASN A C 1
ATOM 716 O O . ASN A 1 88 ? -1.470 -1.762 15.691 1.00 91.62 88 ASN A O 1
ATOM 720 N N . ALA A 1 89 ? 0.602 -1.139 15.076 1.00 93.19 89 ALA A N 1
ATOM 721 C CA . ALA A 1 89 ? 1.297 -1.941 16.073 1.00 93.19 89 ALA A CA 1
ATOM 722 C C . ALA A 1 89 ? 0.966 -1.470 17.494 1.00 93.19 89 ALA A C 1
ATOM 724 O O . ALA A 1 89 ? 0.507 -2.268 18.311 1.00 93.19 89 ALA A O 1
ATOM 725 N N . PHE A 1 90 ? 1.123 -0.173 17.780 1.00 94.12 90 PHE A N 1
ATOM 726 C CA . PHE A 1 90 ? 0.844 0.378 19.108 1.00 94.12 90 PHE A CA 1
ATOM 727 C C . PHE A 1 90 ? -0.632 0.260 19.477 1.00 94.12 90 PHE A C 1
ATOM 729 O O . PHE A 1 90 ? -0.953 -0.178 20.580 1.00 94.12 90 PHE A O 1
ATOM 736 N N . TYR A 1 91 ? -1.535 0.598 18.554 1.00 89.88 91 TYR A N 1
ATOM 737 C CA . TYR A 1 91 ? -2.967 0.520 18.812 1.00 89.88 91 TYR A CA 1
ATOM 738 C C . TYR A 1 91 ? -3.428 -0.927 19.008 1.00 89.88 91 TYR A C 1
ATOM 740 O O . TYR A 1 91 ? -4.172 -1.199 19.945 1.00 89.88 91 TYR A O 1
ATOM 748 N N . ALA A 1 92 ? -2.967 -1.873 18.181 1.00 90.06 92 ALA A N 1
ATOM 749 C CA . ALA A 1 92 ? -3.321 -3.284 18.342 1.00 90.06 92 ALA A CA 1
ATOM 750 C C . ALA A 1 92 ? -2.809 -3.853 19.672 1.00 90.06 92 ALA A C 1
ATOM 752 O O . ALA A 1 92 ? -3.547 -4.569 20.346 1.00 90.06 92 ALA A O 1
ATOM 753 N N . LEU A 1 93 ? -1.587 -3.500 20.084 1.00 92.25 93 LEU A N 1
ATOM 754 C CA . LEU A 1 93 ? -1.039 -3.898 21.382 1.00 92.25 93 LEU A CA 1
ATOM 755 C C . LEU A 1 93 ? -1.846 -3.304 22.541 1.00 92.25 93 LEU A C 1
ATOM 757 O O . LEU A 1 93 ? -2.278 -4.043 23.425 1.00 92.25 93 LEU A O 1
ATOM 761 N N . ALA A 1 94 ? -2.104 -1.994 22.519 1.00 91.00 94 ALA A N 1
ATOM 762 C CA . ALA A 1 94 ? -2.877 -1.314 23.556 1.00 91.00 94 ALA A CA 1
ATOM 763 C C . ALA A 1 94 ? -4.302 -1.877 23.665 1.00 91.00 94 ALA A C 1
ATOM 765 O O . ALA A 1 94 ? -4.781 -2.158 24.767 1.00 91.00 94 ALA A O 1
ATOM 766 N N . LEU A 1 95 ? -4.961 -2.104 22.526 1.00 90.06 95 LEU A N 1
ATOM 767 C CA . LEU A 1 95 ? -6.295 -2.691 22.461 1.00 90.06 95 LEU A CA 1
ATOM 768 C C . LEU A 1 95 ? -6.290 -4.134 22.986 1.00 90.06 95 LEU A C 1
ATOM 770 O O . LEU A 1 95 ? -7.146 -4.491 23.791 1.00 90.06 95 LEU A O 1
ATOM 774 N N . SER A 1 96 ? -5.306 -4.949 22.591 1.00 88.94 96 SER A N 1
ATOM 775 C CA . SER A 1 96 ? -5.176 -6.336 23.052 1.00 88.94 96 SER A CA 1
ATOM 776 C C . SER A 1 96 ? -4.984 -6.413 24.565 1.00 88.94 96 SER A C 1
ATOM 778 O O . SER A 1 96 ? -5.663 -7.196 25.227 1.00 88.94 96 SER A O 1
ATOM 780 N N . ILE A 1 97 ? -4.099 -5.587 25.132 1.00 90.00 97 ILE A N 1
ATOM 781 C CA . ILE A 1 97 ? -3.879 -5.537 26.584 1.00 90.00 97 ILE A CA 1
ATOM 782 C C . ILE A 1 97 ? -5.159 -5.087 27.297 1.00 90.00 97 ILE A C 1
ATOM 784 O O . ILE A 1 97 ? -5.563 -5.700 28.284 1.00 90.00 97 ILE A O 1
ATOM 788 N N . SER A 1 98 ? -5.835 -4.064 26.767 1.00 87.25 98 SER A N 1
ATOM 789 C CA . SER A 1 98 ? -7.082 -3.539 27.336 1.00 87.25 98 SER A CA 1
ATOM 790 C C . SER A 1 98 ? -8.181 -4.595 27.391 1.00 87.25 98 SER A C 1
ATOM 792 O O . SER A 1 98 ? -8.809 -4.798 28.428 1.00 87.25 98 SER A O 1
ATOM 794 N N . ILE A 1 99 ? -8.382 -5.311 26.289 1.00 86.75 99 ILE A N 1
ATOM 795 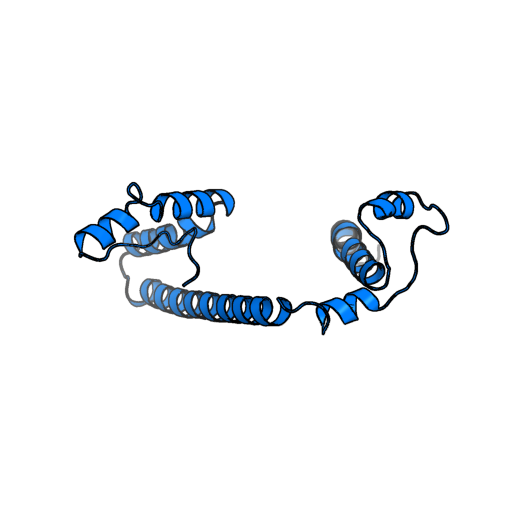C CA . ILE A 1 99 ? -9.426 -6.326 26.178 1.00 86.75 99 ILE A CA 1
ATOM 796 C C . ILE A 1 99 ? -9.129 -7.543 27.059 1.00 86.75 99 ILE A C 1
ATOM 798 O O . ILE A 1 99 ? -10.048 -8.064 27.678 1.00 86.75 99 ILE A O 1
ATOM 802 N N . VAL A 1 100 ? -7.876 -8.006 27.111 1.00 84.06 100 VAL A N 1
ATOM 803 C CA . VAL A 1 100 ? -7.514 -9.237 27.835 1.00 84.06 100 VAL A CA 1
ATOM 804 C C . VAL A 1 100 ? -7.387 -9.010 29.341 1.00 84.06 100 VAL A C 1
ATOM 806 O O . VAL A 1 100 ? -7.809 -9.863 30.116 1.00 84.06 100 VAL A O 1
ATOM 809 N N . TYR A 1 101 ? -6.807 -7.885 29.770 1.00 79.50 101 TYR A N 1
ATOM 810 C CA . TYR A 1 101 ? -6.447 -7.679 31.177 1.00 79.50 101 TYR A CA 1
ATOM 811 C C . TYR A 1 101 ? -7.348 -6.691 31.922 1.00 79.50 101 TYR A C 1
ATOM 813 O O . TYR A 1 101 ? -7.539 -6.850 33.128 1.00 79.50 101 TYR A O 1
ATOM 821 N N . LEU A 1 102 ? -7.897 -5.670 31.251 1.00 77.44 102 LEU A N 1
ATOM 822 C CA . LEU A 1 102 ? -8.673 -4.615 31.920 1.00 77.44 102 LEU A CA 1
ATOM 823 C C . LEU A 1 102 ? -10.188 -4.848 31.852 1.00 77.44 102 LEU A C 1
ATOM 825 O O . LEU A 1 102 ? -10.904 -4.535 32.805 1.00 77.44 102 LEU A O 1
ATOM 829 N N . ILE A 1 103 ? -10.693 -5.411 30.754 1.00 79.81 103 ILE A N 1
ATOM 830 C CA . ILE A 1 103 ? -12.131 -5.600 30.552 1.00 79.81 103 ILE A CA 1
ATOM 831 C C . ILE A 1 103 ? -12.558 -6.986 31.048 1.00 79.81 103 ILE A C 1
ATOM 833 O O . ILE A 1 103 ? -12.452 -7.977 30.338 1.00 79.81 103 ILE A O 1
ATOM 837 N N . LYS A 1 104 ? -13.118 -7.046 32.262 1.00 78.81 104 LYS A N 1
ATOM 838 C CA . LYS A 1 104 ? -13.741 -8.272 32.807 1.00 78.81 104 LYS A CA 1
ATOM 839 C C . LYS A 1 104 ? -15.141 -8.552 32.242 1.00 78.81 104 LYS A C 1
ATOM 841 O O . LYS A 1 104 ? -15.680 -9.633 32.442 1.00 78.81 104 LYS A O 1
ATOM 846 N N . ASN A 1 105 ? -15.759 -7.560 31.594 1.00 84.81 105 ASN A N 1
ATOM 847 C CA . ASN A 1 105 ? -17.087 -7.689 31.000 1.00 84.81 105 ASN A CA 1
ATOM 848 C C . ASN A 1 105 ? -16.981 -8.168 29.544 1.00 84.81 105 ASN A C 1
ATOM 850 O O . ASN A 1 105 ? -16.595 -7.405 28.655 1.00 84.81 105 ASN A O 1
ATOM 854 N N . GLU A 1 106 ? -17.391 -9.410 29.300 1.00 85.00 106 GLU A N 1
ATOM 855 C CA . GLU A 1 106 ? -17.334 -10.058 27.984 1.00 85.00 106 GLU A CA 1
ATOM 856 C C . GLU A 1 106 ? -18.085 -9.296 26.881 1.00 85.00 106 GLU A C 1
ATOM 858 O O . GLU A 1 106 ? -17.643 -9.257 25.729 1.00 85.00 106 GLU A O 1
ATOM 863 N N . VAL A 1 107 ? -19.187 -8.620 27.220 1.00 87.56 107 VAL A N 1
ATOM 864 C CA . VAL A 1 107 ? -19.973 -7.849 26.245 1.00 87.56 107 VAL A CA 1
ATOM 865 C C . VAL A 1 107 ? -19.177 -6.642 25.750 1.00 87.56 107 VAL A C 1
ATOM 867 O O . VAL A 1 107 ? -19.082 -6.408 24.547 1.00 87.56 107 VAL A O 1
ATOM 870 N N . LEU A 1 108 ? -18.541 -5.905 26.665 1.00 86.56 108 LEU A N 1
ATOM 871 C CA . LEU A 1 108 ? -17.736 -4.733 26.318 1.00 86.56 108 LEU A CA 1
ATOM 872 C C . LEU A 1 108 ? -16.475 -5.129 25.530 1.00 86.56 108 LEU A C 1
ATOM 874 O O . LEU A 1 108 ? -16.129 -4.468 24.552 1.00 86.56 108 LEU A O 1
ATOM 878 N N . SER A 1 109 ? -15.836 -6.240 25.911 1.00 86.50 109 SER A N 1
ATOM 879 C CA . SER A 1 109 ? -14.720 -6.853 25.173 1.00 86.50 109 SER A CA 1
ATOM 880 C C . SER A 1 109 ? -15.126 -7.169 23.730 1.00 86.50 109 SER A C 1
ATOM 882 O O . SER A 1 109 ? -14.413 -6.817 22.788 1.00 86.50 109 SER A O 1
ATOM 884 N N . THR A 1 110 ? -16.307 -7.761 23.540 1.00 88.00 110 THR A N 1
ATOM 885 C CA . THR A 1 110 ? -16.833 -8.109 22.215 1.00 88.00 110 THR A CA 1
ATOM 886 C C . THR A 1 110 ? -17.125 -6.868 21.373 1.00 88.00 110 THR A C 1
ATOM 888 O O . THR A 1 110 ? -16.696 -6.804 20.222 1.00 88.00 110 THR A O 1
ATOM 891 N N . ILE A 1 111 ? -17.781 -5.849 21.942 1.00 90.69 111 ILE A N 1
ATOM 892 C CA . ILE A 1 111 ? -18.077 -4.591 21.236 1.00 90.69 111 ILE A CA 1
ATOM 893 C C . ILE A 1 111 ? -16.786 -3.924 20.747 1.00 90.69 111 ILE A C 1
ATOM 895 O O . ILE A 1 111 ? -16.702 -3.551 19.579 1.00 90.69 111 ILE A O 1
ATOM 899 N N . MET A 1 112 ? -15.755 -3.831 21.594 1.00 87.62 112 MET A N 1
ATOM 900 C CA . MET A 1 112 ? -14.471 -3.223 21.218 1.00 87.62 112 MET A CA 1
ATOM 901 C C . MET A 1 112 ? -13.791 -3.956 20.051 1.00 87.62 112 MET A C 1
ATOM 903 O O . MET A 1 112 ? -13.272 -3.313 19.138 1.00 87.62 112 MET A O 1
ATOM 907 N N . ARG A 1 113 ? -13.838 -5.298 20.027 1.00 87.88 113 ARG A N 1
ATOM 908 C CA . ARG A 1 113 ? -13.315 -6.099 18.900 1.00 87.88 113 ARG A CA 1
ATOM 909 C C . ARG A 1 113 ? -14.094 -5.834 17.618 1.00 87.88 113 ARG A C 1
ATOM 911 O O . ARG A 1 113 ? -13.484 -5.654 16.569 1.00 87.88 113 ARG A O 1
ATOM 918 N N . VAL A 1 114 ? -15.424 -5.799 17.699 1.00 90.44 114 VAL A N 1
ATOM 919 C CA . VAL A 1 114 ? -16.288 -5.560 16.536 1.00 90.44 114 VAL A CA 1
ATOM 920 C C . VAL A 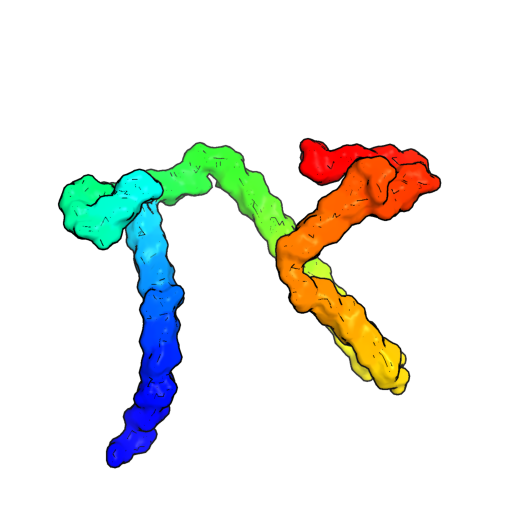1 114 ? -16.045 -4.166 15.969 1.00 90.44 114 VAL A C 1
ATOM 922 O O . VAL A 1 114 ? -15.768 -4.049 14.781 1.00 90.44 114 VAL A O 1
ATOM 925 N N . VAL A 1 115 ? -16.058 -3.125 16.805 1.00 90.56 115 VAL A N 1
ATOM 926 C CA . VAL A 1 115 ? -15.804 -1.738 16.376 1.00 90.56 115 VAL A CA 1
ATOM 927 C C . VAL A 1 115 ? -14.444 -1.606 15.689 1.00 90.56 115 VAL A C 1
ATOM 929 O O . VAL A 1 115 ? -14.333 -0.909 14.685 1.00 90.56 115 VAL A O 1
ATOM 932 N N . TRP A 1 116 ? -13.422 -2.314 16.172 1.00 85.81 116 TRP A N 1
ATOM 933 C CA . TRP A 1 116 ? -12.102 -2.320 15.542 1.00 85.81 116 TRP A CA 1
ATOM 934 C C . TRP A 1 116 ? -12.040 -3.103 14.219 1.00 85.81 116 TRP A C 1
ATOM 936 O O . TRP A 1 116 ? -11.309 -2.717 13.303 1.00 85.81 116 TRP A O 1
ATOM 946 N N . LEU A 1 117 ? -12.795 -4.199 14.099 1.00 87.69 117 LEU A N 1
ATOM 947 C CA . LEU A 1 117 ? -12.837 -5.030 12.892 1.00 87.69 117 LEU A CA 1
ATOM 948 C C . LEU A 1 117 ? -13.701 -4.430 11.779 1.00 87.69 117 LEU A C 1
ATOM 950 O O . LEU A 1 117 ? -13.359 -4.590 10.610 1.00 87.69 117 LEU A O 1
ATOM 954 N N . LEU A 1 118 ? -14.782 -3.725 12.124 1.00 89.38 118 LEU A N 1
ATOM 955 C CA . LEU A 1 118 ? -15.715 -3.107 11.177 1.00 89.38 118 LEU A CA 1
ATOM 956 C C . LEU A 1 118 ? -15.026 -2.292 10.067 1.00 89.38 118 LEU A C 1
ATOM 958 O O . LEU A 1 118 ? -15.257 -2.588 8.897 1.00 89.38 118 LEU A O 1
ATOM 962 N N . PRO A 1 119 ? -14.137 -1.325 10.359 1.00 83.94 119 PRO A N 1
ATOM 963 C CA . PRO A 1 119 ? -13.482 -0.564 9.300 1.00 83.94 119 PRO A CA 1
ATOM 964 C C . PRO A 1 119 ? -12.583 -1.446 8.422 1.00 83.94 119 PRO A C 1
ATOM 966 O O . PRO A 1 119 ? -12.479 -1.196 7.226 1.00 83.94 119 PRO A O 1
ATOM 969 N N . ARG A 1 120 ? -11.993 -2.516 8.974 1.00 86.75 120 ARG A N 1
ATOM 970 C CA . ARG A 1 120 ? -11.049 -3.398 8.262 1.00 86.75 120 ARG A CA 1
ATOM 971 C C . ARG A 1 120 ? -11.713 -4.323 7.248 1.00 86.75 120 ARG A C 1
ATOM 973 O O . ARG A 1 120 ? -11.062 -4.717 6.288 1.00 86.75 120 ARG A O 1
ATOM 980 N N . ILE A 1 121 ? -12.978 -4.679 7.463 1.00 89.81 121 ILE A N 1
ATOM 981 C CA . ILE A 1 121 ? -13.752 -5.493 6.513 1.00 89.81 121 ILE A CA 1
ATOM 982 C C . ILE A 1 121 ? -14.396 -4.647 5.407 1.00 89.81 121 ILE A C 1
ATOM 984 O O . ILE A 1 121 ? -14.915 -5.191 4.433 1.00 89.81 121 ILE A O 1
ATOM 988 N N . THR A 1 122 ? -14.365 -3.319 5.544 1.00 90.94 122 THR A N 1
ATOM 989 C CA . THR A 1 122 ? -14.933 -2.391 4.563 1.00 90.94 122 THR A CA 1
ATOM 990 C C . THR A 1 122 ? -14.095 -2.397 3.279 1.00 90.94 122 THR A C 1
ATOM 992 O O . THR A 1 122 ? -12.869 -2.288 3.355 1.00 90.94 122 THR A O 1
ATOM 995 N N . PRO A 1 123 ? -14.712 -2.463 2.084 1.00 92.94 123 PRO A N 1
ATOM 996 C CA . PRO A 1 123 ? -13.980 -2.323 0.832 1.00 92.94 123 PRO A CA 1
ATOM 997 C C . PRO A 1 123 ? -13.261 -0.971 0.747 1.00 92.94 123 PRO A C 1
ATOM 999 O O . PRO A 1 123 ? -13.832 0.066 1.093 1.00 92.94 123 PRO A O 1
ATOM 1002 N N . ALA A 1 124 ? -12.040 -0.967 0.206 1.00 90.38 124 ALA A N 1
ATOM 1003 C CA . ALA A 1 124 ? -11.209 0.238 0.103 1.00 90.38 124 ALA A CA 1
ATOM 1004 C C . ALA A 1 124 ? -11.908 1.398 -0.633 1.00 90.38 124 ALA A C 1
ATOM 1006 O O . ALA A 1 124 ? -11.761 2.558 -0.257 1.00 90.38 124 ALA A O 1
ATOM 1007 N N . VAL A 1 125 ? -12.718 1.084 -1.647 1.00 92.81 125 VAL A N 1
ATOM 1008 C CA . VAL A 1 125 ? -13.475 2.080 -2.421 1.00 92.81 125 VAL A CA 1
ATOM 1009 C C . VAL A 1 125 ? -14.519 2.791 -1.554 1.00 92.81 125 VAL A C 1
ATOM 1011 O O . VAL A 1 125 ? -14.611 4.015 -1.577 1.00 92.81 125 VAL A O 1
ATOM 1014 N N . VAL A 1 126 ? -15.271 2.040 -0.745 1.00 93.25 126 VAL A N 1
ATOM 1015 C CA . VAL A 1 126 ? -16.279 2.599 0.172 1.00 93.25 126 VAL A CA 1
ATOM 1016 C C . VAL A 1 126 ? -15.606 3.492 1.208 1.00 93.25 126 VAL A C 1
ATOM 1018 O O . VAL A 1 126 ? -16.072 4.597 1.468 1.00 93.25 126 VAL A O 1
ATOM 1021 N N . TYR A 1 127 ? -14.475 3.043 1.749 1.00 89.38 127 TYR A N 1
ATOM 1022 C CA . TYR A 1 127 ? -13.672 3.838 2.671 1.00 89.38 127 TYR A CA 1
ATOM 1023 C C . TYR A 1 127 ? -13.225 5.168 2.043 1.00 89.38 127 TYR A C 1
ATOM 1025 O O . TYR A 1 127 ? -13.370 6.216 2.668 1.00 89.38 127 TYR A O 1
ATOM 1033 N N . GLY A 1 128 ? -12.759 5.147 0.789 1.00 89.88 128 GLY A N 1
ATOM 1034 C CA . GLY A 1 128 ? -12.397 6.359 0.050 1.00 89.88 128 GLY A CA 1
ATOM 1035 C C . GLY A 1 128 ? -13.558 7.348 -0.080 1.00 89.88 128 GLY A C 1
ATOM 1036 O O . GLY A 1 128 ? -13.391 8.533 0.207 1.00 89.88 128 GLY A O 1
ATOM 1037 N N . PHE A 1 129 ? -14.753 6.864 -0.428 1.00 91.62 129 PHE A N 1
ATOM 1038 C CA . PHE A 1 129 ? -15.948 7.710 -0.506 1.00 91.62 129 PHE A CA 1
ATOM 1039 C C . PHE A 1 129 ? -16.368 8.283 0.851 1.00 91.62 129 PHE A C 1
ATOM 1041 O O . PHE A 1 129 ? -16.741 9.453 0.926 1.00 91.62 129 PHE A O 1
ATOM 1048 N N . LEU A 1 130 ? -16.276 7.494 1.926 1.00 91.38 130 LEU A N 1
ATOM 1049 C CA . LEU A 1 130 ? -16.579 7.966 3.278 1.00 91.38 130 LEU A CA 1
ATOM 1050 C C . LEU A 1 130 ? -15.640 9.094 3.699 1.00 91.38 130 LEU A C 1
ATOM 1052 O O . LEU A 1 130 ? -16.115 10.098 4.218 1.00 91.38 130 LEU A O 1
ATOM 1056 N N . TRP A 1 131 ? -14.336 8.967 3.438 1.00 89.25 131 TRP A N 1
ATOM 1057 C CA . TRP A 1 131 ? -13.384 10.042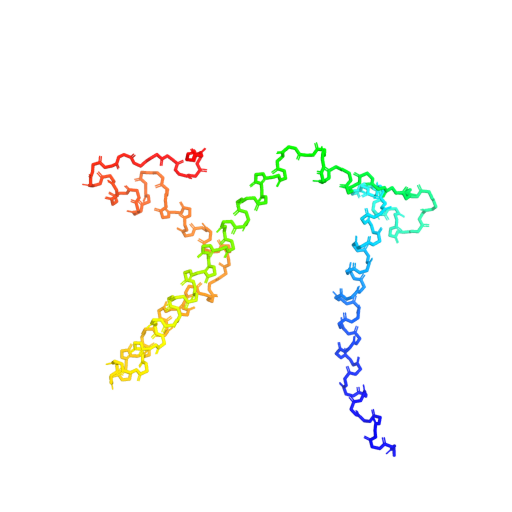 3.726 1.00 89.25 131 TRP A CA 1
ATOM 1058 C C . TRP A 1 131 ? -13.632 11.278 2.877 1.00 89.25 131 TRP A C 1
ATOM 1060 O O . TRP A 1 131 ? -13.646 12.372 3.429 1.00 89.25 131 TRP A O 1
ATOM 1070 N N . MET A 1 132 ? -13.886 11.111 1.577 1.00 89.06 132 MET A N 1
ATOM 1071 C CA . MET A 1 132 ? -14.205 12.220 0.676 1.00 89.06 132 MET A CA 1
ATOM 1072 C C . MET A 1 132 ? -15.436 13.000 1.151 1.00 89.06 132 MET A C 1
ATOM 1074 O O . MET A 1 132 ? -15.413 14.227 1.169 1.00 89.06 132 MET A O 1
ATOM 1078 N N . TRP A 1 133 ? -16.492 12.304 1.579 1.00 90.31 133 TRP A N 1
ATOM 1079 C CA . TRP A 1 133 ? -17.664 12.935 2.185 1.00 90.31 133 TRP A CA 1
ATOM 1080 C C . TRP A 1 133 ? -17.331 13.593 3.529 1.00 90.31 133 TRP A C 1
ATOM 1082 O O . TRP A 1 133 ? -17.715 14.738 3.764 1.00 90.31 133 TRP A O 1
ATOM 1092 N N . LEU A 1 134 ? -16.583 12.901 4.394 1.00 90.44 134 LEU A N 1
ATOM 1093 C CA . LEU A 1 134 ? -16.244 13.362 5.739 1.00 90.44 134 LEU A CA 1
ATOM 1094 C C . LEU A 1 134 ? -15.507 14.708 5.722 1.00 90.44 134 LEU A C 1
ATOM 1096 O O . LEU A 1 134 ? -15.803 15.579 6.542 1.00 90.44 134 LEU A O 1
ATOM 1100 N N . ILE A 1 135 ? -14.578 14.870 4.777 1.00 87.94 135 ILE A N 1
ATOM 1101 C CA . ILE A 1 135 ? -13.742 16.067 4.610 1.00 87.94 135 ILE A CA 1
ATOM 1102 C C . ILE A 1 135 ? -14.279 17.061 3.577 1.00 87.94 135 ILE A C 1
ATOM 1104 O O . ILE A 1 135 ? -13.629 18.069 3.308 1.00 87.94 135 ILE A O 1
ATOM 1108 N N . SER A 1 136 ? -15.443 16.783 2.985 1.00 87.12 136 SER A N 1
ATOM 1109 C CA . SER A 1 136 ? -16.037 17.623 1.948 1.00 87.12 136 SER A CA 1
ATOM 1110 C C . SER A 1 136 ? -16.234 19.060 2.453 1.00 87.12 136 SER A C 1
ATOM 1112 O O . 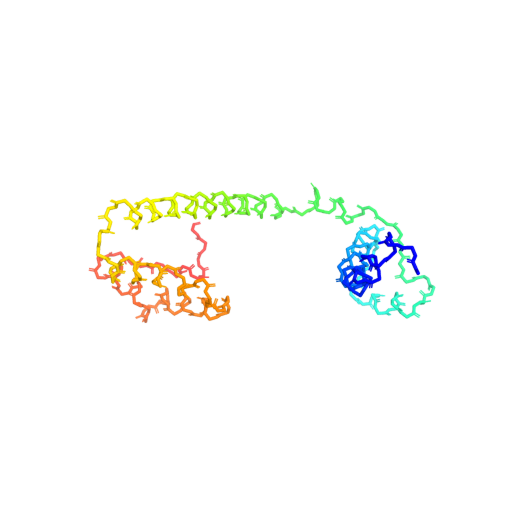SER A 1 136 ? -16.882 19.255 3.491 1.00 87.12 136 SER A O 1
ATOM 1114 N N . PRO A 1 137 ? -15.733 20.085 1.740 1.00 83.56 137 PRO A N 1
ATOM 1115 C CA . PRO A 1 137 ? -15.929 21.473 2.137 1.00 83.56 137 PRO A CA 1
ATOM 1116 C C . PRO A 1 137 ? -17.418 21.837 2.251 1.00 83.56 137 PRO A C 1
ATOM 1118 O O . PRO A 1 137 ? -18.239 21.470 1.409 1.00 83.56 137 PRO A O 1
ATOM 1121 N N . GLY A 1 138 ? -17.791 22.541 3.322 1.00 79.31 138 GLY A N 1
ATOM 1122 C CA . GLY A 1 138 ? -19.152 23.041 3.570 1.00 79.31 138 GLY A CA 1
ATOM 1123 C C . GLY A 1 138 ? -20.194 21.996 3.998 1.00 79.31 138 GLY A C 1
ATOM 1124 O O . GLY A 1 138 ? -21.101 22.317 4.762 1.00 79.31 138 GLY A O 1
ATOM 1125 N N . THR A 1 139 ? -20.068 20.744 3.557 1.00 82.94 139 THR A N 1
ATOM 1126 C CA . THR A 1 139 ? -21.066 19.678 3.790 1.00 82.94 139 THR A CA 1
ATOM 1127 C C . THR A 1 139 ? -20.562 18.545 4.677 1.00 82.94 139 THR A C 1
ATOM 1129 O O . THR A 1 139 ? -21.370 17.848 5.289 1.00 82.94 139 THR A O 1
ATOM 1132 N N . GLY A 1 140 ? -19.244 18.366 4.772 1.00 88.00 140 GLY A N 1
ATOM 1133 C CA . GLY A 1 140 ? -18.623 17.301 5.543 1.00 88.00 140 GLY A CA 1
ATOM 1134 C C . GLY A 1 140 ? -18.762 17.523 7.054 1.00 88.00 140 GLY A C 1
ATOM 1135 O O . GLY A 1 140 ? -18.510 18.635 7.532 1.00 88.00 140 GLY A O 1
ATOM 1136 N N . PRO A 1 141 ? -19.098 16.482 7.839 1.00 90.06 141 PRO A N 1
ATOM 1137 C CA . PRO A 1 141 ? -19.163 16.587 9.296 1.00 90.06 141 PRO A CA 1
ATOM 1138 C C . PRO A 1 141 ? -17.859 17.087 9.920 1.00 90.06 141 PRO A C 1
ATOM 1140 O O . PRO A 1 141 ? -17.887 17.869 10.867 1.00 90.06 141 PRO A O 1
ATOM 1143 N N . LEU A 1 142 ? -16.708 16.670 9.375 1.00 88.38 142 LEU A N 1
ATOM 1144 C CA . LEU A 1 142 ? -15.413 17.091 9.899 1.00 88.38 142 LEU A CA 1
ATOM 1145 C C . LEU A 1 142 ? -15.157 18.570 9.595 1.00 88.38 142 LEU A C 1
ATOM 1147 O O . LEU A 1 142 ? -14.723 19.303 10.478 1.00 88.38 142 LEU A O 1
ATOM 1151 N N . TYR A 1 143 ? -15.510 19.034 8.393 1.00 86.06 143 TYR A N 1
ATOM 1152 C CA . TYR A 1 143 ? -15.449 20.454 8.041 1.00 86.06 143 TYR A CA 1
ATOM 1153 C C . TYR A 1 143 ? -16.285 21.307 9.007 1.00 86.06 143 TYR A C 1
ATOM 1155 O O . TYR A 1 143 ? -15.788 22.292 9.548 1.00 86.06 143 TYR A O 1
ATOM 1163 N N . GLN A 1 144 ? -17.533 20.906 9.273 1.00 87.56 144 GLN A N 1
ATOM 1164 C CA . GLN A 1 144 ? -18.423 21.622 10.197 1.00 87.56 144 GLN A CA 1
ATOM 1165 C C . GLN A 1 144 ? -17.878 21.636 11.627 1.00 87.56 144 GLN A C 1
ATOM 1167 O O . GLN A 1 144 ? -17.937 22.665 12.297 1.00 87.56 144 GLN A O 1
ATOM 1172 N N . PHE A 1 145 ? -17.302 20.520 12.080 1.00 89.44 145 PHE A N 1
ATOM 1173 C CA . PHE A 1 145 ? -16.664 20.431 13.389 1.00 89.44 145 PHE A CA 1
ATOM 1174 C C . PHE A 1 145 ? -15.511 21.435 13.528 1.00 89.44 145 PHE A C 1
ATOM 1176 O O . PHE A 1 145 ? -15.491 22.218 14.476 1.00 89.44 145 PHE A O 1
ATOM 1183 N N . PHE A 1 146 ? -14.592 21.493 12.563 1.00 87.19 146 PHE A N 1
ATOM 1184 C CA . PHE A 1 146 ? -13.488 22.458 12.603 1.00 87.19 146 PHE A CA 1
ATOM 1185 C C . PHE A 1 146 ? -13.954 23.910 12.438 1.00 87.19 146 PHE A C 1
ATOM 1187 O O . PHE A 1 146 ? -13.497 24.779 13.183 1.00 87.19 146 PHE A O 1
ATOM 1194 N N . ALA A 1 147 ? -14.930 24.160 11.561 1.00 86.00 147 ALA A N 1
ATOM 1195 C CA . ALA A 1 147 ? -15.541 25.476 11.404 1.00 86.00 147 ALA A CA 1
ATOM 1196 C C . ALA A 1 147 ? -16.206 25.960 12.706 1.00 86.00 147 ALA A C 1
ATOM 1198 O O . ALA A 1 147 ? -16.087 27.133 13.055 1.00 86.00 147 ALA A O 1
ATOM 1199 N N . SER A 1 148 ? -16.836 25.060 13.473 1.00 88.38 148 SER A N 1
ATOM 1200 C CA . SER A 1 148 ? -17.427 25.393 14.779 1.00 88.38 148 SER A CA 1
ATOM 1201 C C . SER A 1 148 ? -16.392 25.814 15.830 1.00 88.38 148 SER A C 1
ATOM 1203 O O . SER A 1 148 ? -16.713 26.575 16.739 1.00 88.38 148 SER A O 1
ATOM 1205 N N . MET A 1 149 ? -15.137 25.378 15.680 1.00 89.50 149 MET A N 1
ATOM 1206 C CA . MET A 1 149 ? -14.007 25.781 16.525 1.00 89.50 149 MET A CA 1
ATOM 1207 C C . MET A 1 149 ? -13.288 27.039 16.003 1.00 89.50 149 MET A C 1
ATOM 1209 O O . MET A 1 149 ? -12.242 27.409 16.531 1.00 89.50 149 MET A O 1
ATOM 1213 N N . GLY A 1 150 ? -13.816 27.693 14.961 1.00 84.69 150 GLY A N 1
ATOM 1214 C CA . GLY A 1 150 ? -13.216 28.880 14.342 1.00 84.69 150 GLY A CA 1
ATOM 1215 C C . GLY A 1 150 ? -12.021 28.586 13.430 1.00 84.69 150 GLY A C 1
ATOM 1216 O O . GLY A 1 150 ? -11.351 29.515 12.984 1.00 84.69 150 GLY A O 1
ATOM 1217 N N . ILE A 1 151 ? -11.747 27.313 13.131 1.00 82.94 151 ILE A N 1
ATOM 1218 C CA . ILE A 1 151 ? -10.711 26.907 12.180 1.00 82.94 151 ILE A CA 1
ATOM 1219 C C . ILE A 1 151 ? -11.376 26.841 10.810 1.00 82.94 151 ILE A C 1
ATOM 1221 O O . ILE A 1 151 ? -12.200 25.960 10.587 1.00 82.94 151 ILE A O 1
ATOM 1225 N N . ALA A 1 152 ? -11.037 27.761 9.903 1.00 70.12 152 ALA A N 1
ATOM 1226 C CA . ALA A 1 152 ? -11.472 27.696 8.510 1.00 70.12 152 ALA A CA 1
ATOM 1227 C C . ALA A 1 152 ? -10.727 26.540 7.818 1.00 70.12 152 ALA A C 1
ATOM 1229 O O . ALA A 1 152 ? -9.538 26.685 7.519 1.00 70.12 152 ALA A O 1
ATOM 1230 N N . PRO A 1 153 ? -11.358 25.373 7.602 1.00 67.50 153 PRO A N 1
ATOM 1231 C CA . PRO A 1 153 ? -10.669 24.236 7.018 1.00 67.50 153 PRO A CA 1
ATOM 1232 C C . PRO A 1 153 ? -10.485 24.533 5.529 1.00 67.50 153 PRO A C 1
ATOM 1234 O O . PRO A 1 153 ? -11.469 24.728 4.813 1.00 67.50 153 PRO A O 1
ATOM 1237 N N . GLY A 1 154 ? -9.236 24.602 5.065 1.00 67.25 154 GLY A N 1
ATOM 1238 C CA . GLY A 1 154 ? -8.930 24.651 3.634 1.00 67.25 154 GLY A CA 1
ATOM 1239 C C . GLY A 1 154 ? -9.474 23.418 2.904 1.00 67.25 154 GLY A C 1
ATOM 1240 O O . GLY A 1 154 ? -9.898 22.437 3.525 1.00 67.25 154 GLY A O 1
ATOM 1241 N N . SER A 1 155 ? -9.468 23.444 1.573 1.00 72.56 155 SER A N 1
ATOM 1242 C CA . SER A 1 155 ? -9.899 22.281 0.793 1.00 72.56 155 SER A CA 1
ATOM 1243 C C . SER A 1 155 ? -8.817 21.200 0.841 1.00 72.56 155 SER A C 1
ATOM 1245 O O . SER A 1 155 ? -7.982 21.106 -0.054 1.00 72.56 155 SER A O 1
ATOM 1247 N N . TRP A 1 156 ? -8.838 20.349 1.872 1.00 72.00 156 TRP A N 1
ATOM 1248 C CA . TRP A 1 156 ? -7.831 19.293 2.087 1.00 72.00 156 TRP A CA 1
ATOM 1249 C C . TRP A 1 156 ? -7.725 18.269 0.946 1.00 72.00 156 TRP A C 1
ATOM 1251 O O . TRP A 1 156 ? -6.759 17.515 0.884 1.00 72.00 156 TRP A O 1
ATOM 1261 N N . LEU A 1 157 ? -8.716 18.217 0.051 1.00 69.38 157 LEU A N 1
ATOM 1262 C CA . LEU A 1 157 ? -8.688 17.378 -1.150 1.00 69.38 157 LEU A CA 1
ATOM 1263 C C . LEU A 1 157 ? -7.921 18.017 -2.314 1.00 69.38 157 LEU A C 1
ATOM 1265 O O . LEU A 1 157 ? -7.411 17.299 -3.170 1.00 69.38 157 LEU A O 1
ATOM 1269 N N . LEU A 1 158 ? -7.900 19.348 -2.383 1.00 68.81 158 LEU A N 1
ATOM 1270 C CA . LEU A 1 158 ? -7.396 20.101 -3.534 1.00 68.81 158 LEU A CA 1
ATOM 1271 C C . LEU A 1 158 ? -6.079 20.820 -3.233 1.00 68.81 158 LEU A C 1
ATOM 1273 O O . LEU A 1 158 ? -5.328 21.131 -4.155 1.00 68.81 158 LEU A O 1
ATOM 1277 N N . GLU A 1 159 ? -5.790 21.068 -1.960 1.00 66.69 159 GLU A N 1
ATOM 1278 C CA . GLU A 1 159 ? -4.621 21.815 -1.515 1.00 66.69 159 GLU A CA 1
ATOM 1279 C C . GLU A 1 159 ? -3.585 20.863 -0.909 1.00 66.69 159 GLU A C 1
ATOM 1281 O O . GLU A 1 159 ? -3.892 20.052 -0.032 1.00 66.69 159 GLU A O 1
ATOM 1286 N N . LYS A 1 160 ? -2.337 20.956 -1.388 1.00 55.12 160 LYS A N 1
ATOM 1287 C CA . LYS A 1 160 ? -1.200 20.347 -0.688 1.00 55.12 160 LYS A CA 1
ATOM 1288 C C . LYS A 1 160 ? -0.947 21.136 0.613 1.00 55.12 160 LYS A C 1
ATOM 1290 O O . LYS A 1 160 ? -1.090 22.359 0.579 1.00 55.12 160 LYS A O 1
ATOM 1295 N N . PRO A 1 161 ? -0.588 20.464 1.722 1.00 55.03 161 PRO A N 1
ATOM 1296 C CA . PRO A 1 161 ? -0.173 21.132 2.955 1.00 55.03 161 PRO A CA 1
ATOM 1297 C C . PRO A 1 161 ? 1.113 21.946 2.777 1.00 55.03 161 PRO A C 1
ATOM 1299 O O . PRO A 1 161 ? 1.929 21.590 1.892 1.00 55.03 161 PRO A O 1
#

Sequence (161 aa):
MPRKILPWIFLAPLLFMILLFWLVPVGLTVFLSFTDVTYKNFVKFVHGVEGSFRYTLDNFRNVLGGDPYIPEIAKITLLYIGTVLSINAFYALALSISIVYLIKNEVLSTIMRVVWLLPRITPAVVYGFLWMWLISPGTGPLYQFFASMGIAPGSWLLEKP

Foldseek 3Di:
DPPVCVVVVVCVVVVVCCCPVPVVVVVVVVVCCQWPQDPVLVVVVVVPPPPSIDGHNVSVVCLVPVDPCNVVVVVVVVCCCVVVVVCCVVVVVVLVCCLPPVDPDPVVSVVSVCVVCVVVPDDPVVVVVLVCQCQPDPRHPVCVVCVVVVHNDDNPVPDDD

pLDDT: mean 86.69, std 8.29, range [55.03, 96.69]

Radius of gyration: 25.45 Å; chains: 1; bounding box: 39×75×67 Å

Secondary structure (DSSP, 8-state):
--TTTHHHHHHHHHHHHHIIIIIHHHHHHHHHHTB---HHHHHHHHTT-TTS--B-SHHHHIIIII-TTHHHHHHHHHHHHHHHHHHHHHHHHHHHHIIIII---HHHHHHHHHHHHHHHHS-HHHHHHHHHHHT-TTT-HHHHHHHHTT-----TTT---